Protein AF-A0A535VRH1-F1 (afdb_monomer_lite)

pLDDT: mean 82.18, std 14.27, range [40.0, 94.44]

Foldseek 3Di:
DPDPDDDDPFKDKDFPVRDPQAAPDPDCVRPVADDPDDQDPPRHGMAMGGPDPVVRVVVVVVDDDDDDDDDHDPDPVVD

Sequence (79 aa):
MEQAAAWTVGRVARCAADLPIRAKAWDRSTLPLARSEVVFAGQPIALVVAESDAAASDAAELVDVRLEALPVVLDAEAA

Radius of gyration: 14.78 Å; chains: 1; bounding box: 38×27×37 Å

Secondary structure (DSSP, 8-state):
--------TT-EEEEGGGS-PPP-SSSTTT-SS-SS---STT---EEEE-SSHHHHHHHHHT-----PPPPP--SGGG-

Structure (mmCIF, N/CA/C/O backbone):
data_AF-A0A535VRH1-F1
#
_entry.id   AF-A0A535VRH1-F1
#
loop_
_atom_site.group_PDB
_atom_site.id
_atom_site.type_symbol
_atom_site.label_atom_id
_atom_site.label_alt_id
_atom_site.label_comp_id
_atom_site.label_asym_id
_atom_site.label_entity_id
_atom_site.label_seq_id
_atom_site.pdbx_PDB_ins_code
_atom_site.Cartn_x
_atom_site.Cartn_y
_atom_site.Cartn_z
_atom_site.occupancy
_atom_site.B_iso_or_equiv
_atom_site.auth_seq_id
_atom_site.auth_comp_id
_atom_site.auth_asym_id
_atom_site.auth_atom_id
_atom_site.pdbx_PDB_model_num
ATOM 1 N N . MET A 1 1 ? -7.664 -2.653 -11.531 1.00 51.56 1 MET A N 1
ATOM 2 C CA . MET A 1 1 ? -7.906 -2.815 -10.081 1.00 51.56 1 MET A CA 1
ATOM 3 C C . MET A 1 1 ? -9.396 -3.045 -9.870 1.00 51.56 1 MET A C 1
ATOM 5 O O . MET A 1 1 ? -10.158 -2.091 -9.795 1.00 51.56 1 MET A O 1
ATOM 9 N N . GLU A 1 2 ? -9.828 -4.303 -9.906 1.00 41.59 2 GLU A N 1
ATOM 10 C CA . GLU A 1 2 ? -11.215 -4.681 -9.606 1.00 41.59 2 GLU A CA 1
ATOM 11 C C . GLU A 1 2 ? -11.379 -4.711 -8.077 1.00 41.59 2 GLU A C 1
ATOM 13 O O . GLU A 1 2 ? -10.486 -5.181 -7.374 1.00 41.59 2 GLU A O 1
ATOM 18 N N . GLN A 1 3 ? -12.440 -4.096 -7.554 1.00 54.03 3 GLN A N 1
ATOM 19 C CA . GLN A 1 3 ? -12.576 -3.780 -6.129 1.00 54.03 3 GLN A CA 1
ATOM 20 C C . GLN A 1 3 ? -12.731 -5.045 -5.267 1.00 54.03 3 GLN A C 1
ATOM 22 O O . GLN A 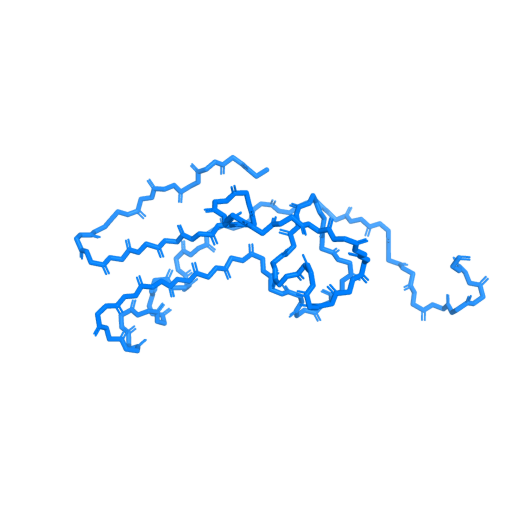1 3 ? -13.784 -5.677 -5.279 1.00 54.03 3 GLN A O 1
ATOM 27 N N . ALA A 1 4 ? -11.724 -5.361 -4.451 1.00 40.00 4 ALA A N 1
ATOM 28 C CA . ALA A 1 4 ? -11.830 -6.330 -3.361 1.00 40.00 4 ALA A CA 1
ATOM 29 C C . ALA A 1 4 ? -12.242 -5.606 -2.067 1.00 40.00 4 ALA A C 1
ATOM 31 O O . ALA A 1 4 ? -11.436 -5.353 -1.176 1.00 40.00 4 ALA A O 1
ATOM 32 N N . ALA A 1 5 ? -13.510 -5.203 -1.984 1.00 46.03 5 ALA A N 1
ATOM 33 C CA . ALA A 1 5 ? -14.076 -4.609 -0.778 1.00 46.03 5 ALA A CA 1
ATOM 34 C C . ALA A 1 5 ? -14.763 -5.693 0.065 1.00 46.03 5 ALA A C 1
ATOM 36 O O . ALA A 1 5 ? -15.952 -5.961 -0.118 1.00 46.03 5 ALA A O 1
ATOM 37 N N . ALA A 1 6 ? -14.026 -6.311 0.996 1.00 41.81 6 ALA A N 1
ATOM 38 C CA . ALA A 1 6 ? -14.645 -7.060 2.085 1.00 41.81 6 ALA A CA 1
ATOM 39 C C . ALA A 1 6 ? -13.818 -7.134 3.366 1.00 41.81 6 ALA A C 1
ATOM 41 O O . ALA A 1 6 ? -12.633 -7.408 3.292 1.00 41.81 6 ALA A O 1
ATOM 42 N N . TRP A 1 7 ? -14.346 -7.034 4.592 1.00 58.09 7 TRP A N 1
ATOM 43 C CA . TRP A 1 7 ? -15.555 -6.460 5.227 1.00 58.09 7 TRP A CA 1
ATOM 44 C C . TRP A 1 7 ? -15.339 -6.747 6.734 1.00 58.09 7 TRP A C 1
ATOM 46 O O . TRP A 1 7 ? -15.105 -7.895 7.097 1.00 58.09 7 TRP A O 1
ATOM 56 N N . THR A 1 8 ? -15.418 -5.755 7.625 1.00 51.03 8 THR A N 1
ATOM 57 C CA . THR A 1 8 ? -15.811 -5.857 9.057 1.00 51.03 8 THR A CA 1
ATOM 58 C C . THR A 1 8 ? -16.077 -4.422 9.532 1.00 51.03 8 THR A C 1
ATOM 60 O O . THR A 1 8 ? -15.439 -3.495 9.031 1.00 51.03 8 THR A O 1
ATOM 63 N N . VAL A 1 9 ? -17.016 -4.207 10.461 1.00 54.25 9 VAL A N 1
ATOM 64 C CA . VAL A 1 9 ? -17.249 -2.881 11.068 1.00 54.25 9 VAL A CA 1
ATOM 65 C C . VAL A 1 9 ? -15.918 -2.293 11.558 1.00 54.25 9 VAL A C 1
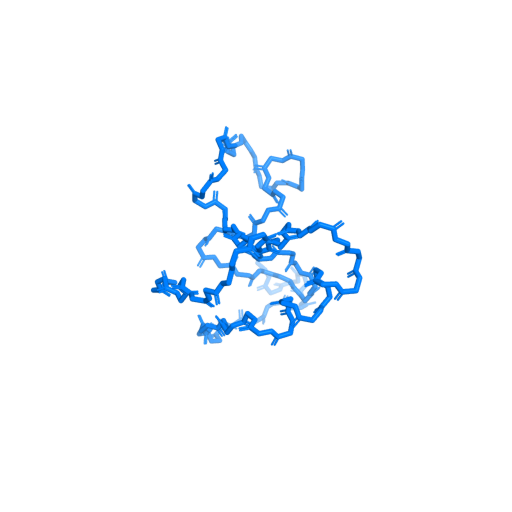ATOM 67 O O . VAL A 1 9 ? -15.144 -2.985 12.212 1.00 54.25 9 VAL A O 1
ATOM 70 N N . GLY A 1 10 ? -15.649 -1.038 11.189 1.00 58.75 10 GLY A N 1
ATOM 71 C CA . GLY A 1 10 ? -14.490 -0.282 11.671 1.00 58.75 10 GLY A CA 1
ATOM 72 C C . GLY A 1 10 ? -13.231 -0.319 10.796 1.00 58.75 10 GLY A C 1
ATOM 73 O O . GLY A 1 10 ? -12.277 0.369 11.140 1.00 58.75 10 GLY A O 1
ATOM 74 N N . ARG A 1 11 ? -13.191 -1.056 9.669 1.00 69.62 11 ARG A N 1
ATOM 75 C CA . ARG A 1 11 ? -12.017 -1.092 8.766 1.00 69.62 11 ARG A CA 1
ATOM 76 C C . ARG A 1 11 ? -12.364 -0.709 7.333 1.00 69.62 11 ARG A C 1
ATOM 78 O O . ARG A 1 11 ? -13.297 -1.255 6.748 1.00 69.62 11 ARG A O 1
ATOM 85 N N . VAL A 1 12 ? -11.599 0.218 6.759 1.00 75.31 12 VAL A N 1
ATOM 86 C CA . VAL A 1 12 ? -11.817 0.728 5.400 1.00 75.31 12 VAL A CA 1
ATOM 87 C C . VAL A 1 12 ? -10.495 0.786 4.643 1.00 75.31 12 VAL A C 1
ATOM 89 O O . VAL A 1 12 ? -9.570 1.470 5.075 1.00 75.31 12 VAL A O 1
ATOM 92 N N . ALA A 1 13 ? -10.432 0.117 3.491 1.00 77.88 13 ALA A N 1
ATOM 93 C CA . ALA A 1 13 ? -9.361 0.290 2.516 1.00 77.88 13 ALA A CA 1
ATOM 94 C C . ALA A 1 13 ? -9.755 1.353 1.474 1.00 77.88 13 ALA A C 1
ATOM 96 O O . ALA A 1 13 ? -10.924 1.462 1.086 1.00 77.88 13 ALA A O 1
ATOM 97 N N . ARG A 1 14 ? -8.783 2.158 1.040 1.00 78.81 14 ARG A N 1
ATOM 98 C CA . ARG A 1 14 ? -8.952 3.200 0.017 1.00 78.81 14 ARG A CA 1
ATOM 99 C C . ARG A 1 14 ? -7.822 3.122 -0.998 1.00 78.81 14 ARG A C 1
ATOM 101 O O . ARG A 1 14 ? -6.658 3.006 -0.617 1.00 78.81 14 ARG A O 1
ATOM 108 N N . CYS A 1 15 ? -8.166 3.240 -2.273 1.00 85.50 15 CYS A N 1
ATOM 109 C CA . CYS A 1 15 ? -7.223 3.410 -3.373 1.00 85.50 15 CYS A CA 1
ATOM 110 C C . CYS A 1 15 ? -7.210 4.869 -3.858 1.00 85.50 15 CYS A C 1
ATOM 112 O O . CYS A 1 15 ? -8.006 5.701 -3.417 1.00 85.50 15 CYS A O 1
ATOM 114 N N . ALA A 1 16 ? -6.315 5.202 -4.792 1.00 83.62 16 ALA A N 1
ATOM 115 C CA . ALA A 1 16 ? -6.186 6.570 -5.302 1.00 83.62 16 ALA A CA 1
ATOM 116 C C . ALA A 1 16 ? -7.487 7.146 -5.894 1.00 83.62 16 ALA A C 1
ATOM 118 O O . ALA A 1 16 ? -7.687 8.359 -5.850 1.00 83.62 16 ALA A O 1
ATOM 119 N N . ALA A 1 17 ? -8.362 6.299 -6.448 1.00 84.12 17 ALA A N 1
ATOM 120 C CA . ALA A 1 17 ? -9.640 6.722 -7.021 1.00 84.12 17 ALA A CA 1
ATOM 121 C C . ALA A 1 17 ? -10.664 7.163 -5.958 1.00 84.12 17 ALA A C 1
ATOM 123 O O . ALA A 1 17 ? -11.556 7.950 -6.270 1.00 84.12 17 ALA A O 1
ATOM 124 N N . ASP A 1 18 ? -10.509 6.709 -4.712 1.00 85.62 18 ASP A N 1
ATOM 125 C CA . ASP A 1 18 ? -11.430 7.018 -3.614 1.00 85.62 18 ASP A CA 1
ATOM 126 C C . ASP A 1 18 ? -11.095 8.335 -2.903 1.00 85.62 18 ASP A C 1
ATOM 128 O O . ASP A 1 18 ? -11.854 8.809 -2.054 1.00 85.62 18 ASP A O 1
ATOM 132 N N . LEU A 1 19 ? -9.936 8.922 -3.209 1.00 83.50 19 LEU A N 1
ATOM 133 C CA . LEU A 1 19 ? -9.468 10.151 -2.585 1.00 83.50 19 LEU A CA 1
ATOM 134 C C . LEU A 1 19 ? -9.793 11.355 -3.479 1.00 83.50 19 LEU A C 1
ATOM 136 O O . LEU A 1 19 ? -9.533 11.316 -4.684 1.00 83.50 19 LEU A O 1
ATOM 140 N N . PRO A 1 20 ? -10.265 12.483 -2.915 1.00 84.56 20 PRO A N 1
ATOM 141 C CA . PRO A 1 20 ? -10.566 13.701 -3.671 1.00 84.56 20 PRO A CA 1
ATOM 142 C C . PRO A 1 20 ? -9.293 14.477 -4.068 1.00 84.56 20 PRO A C 1
ATOM 144 O O . PRO A 1 20 ? -9.261 15.706 -4.058 1.00 84.56 20 PRO A O 1
ATOM 147 N N . ILE A 1 21 ? -8.216 13.768 -4.408 1.00 82.94 21 ILE A N 1
ATOM 148 C CA . ILE A 1 21 ? -6.922 14.335 -4.777 1.00 82.94 21 ILE A CA 1
ATOM 149 C C . ILE A 1 21 ? -6.868 14.396 -6.298 1.00 82.94 21 ILE A C 1
ATOM 151 O O . ILE A 1 21 ? -7.010 13.379 -6.976 1.00 82.94 21 ILE A O 1
ATOM 155 N N . ARG A 1 22 ? -6.665 15.591 -6.857 1.00 76.31 22 ARG A N 1
ATOM 156 C CA . ARG A 1 22 ? -6.399 15.770 -8.289 1.00 76.31 22 ARG A CA 1
ATOM 157 C C . ARG A 1 22 ? -4.903 15.952 -8.486 1.00 76.31 22 ARG A C 1
ATOM 159 O O . ARG A 1 22 ? -4.334 16.918 -7.982 1.00 76.31 22 ARG A O 1
ATOM 166 N N . ALA A 1 23 ? -4.291 15.018 -9.208 1.00 71.12 23 ALA A N 1
ATOM 167 C CA . ALA A 1 23 ? -2.884 15.111 -9.563 1.00 71.12 23 ALA A CA 1
ATOM 168 C C . ALA A 1 23 ? -2.653 16.373 -10.402 1.00 71.12 23 ALA A C 1
ATOM 170 O O . ALA A 1 23 ? -3.406 16.634 -11.343 1.00 71.12 23 ALA A O 1
ATOM 171 N N . LYS A 1 24 ? -1.642 17.164 -10.040 1.00 72.12 24 LYS A N 1
ATOM 172 C CA . LYS A 1 24 ? -1.206 18.331 -10.822 1.00 72.12 24 LYS A CA 1
ATOM 173 C C . LYS A 1 24 ? 0.145 18.089 -11.496 1.00 72.12 24 LYS A C 1
ATOM 175 O O . LYS A 1 24 ? 0.440 18.762 -12.476 1.00 72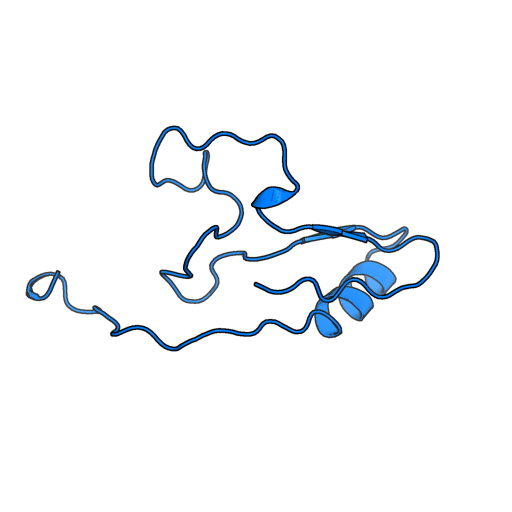.12 24 LYS A O 1
ATOM 180 N N . ALA A 1 25 ? 0.933 17.143 -10.987 1.00 74.88 25 ALA A N 1
ATOM 181 C CA . ALA A 1 25 ? 2.222 16.727 -11.524 1.00 74.88 25 ALA A CA 1
ATOM 182 C C . ALA A 1 25 ? 2.487 15.247 -11.176 1.00 74.88 25 ALA A C 1
ATOM 184 O O . ALA A 1 25 ? 1.663 14.592 -10.535 1.00 74.88 25 ALA A O 1
ATOM 185 N N . TRP A 1 26 ? 3.623 14.709 -11.626 1.00 72.00 26 TRP A N 1
ATOM 186 C CA . TRP A 1 26 ? 4.047 13.334 -11.342 1.00 72.00 26 TRP A CA 1
ATOM 187 C C . TRP A 1 26 ? 4.968 13.274 -10.117 1.00 72.00 26 TRP A C 1
ATOM 189 O O . TRP A 1 26 ? 6.123 12.865 -10.193 1.00 72.00 26 TRP A O 1
ATOM 199 N N . ASP A 1 27 ? 4.475 13.765 -8.981 1.00 74.00 27 ASP A N 1
ATOM 200 C CA . ASP A 1 27 ? 5.252 13.873 -7.749 1.00 74.00 27 ASP A CA 1
ATOM 201 C C . ASP A 1 27 ? 4.444 13.418 -6.522 1.00 74.00 27 ASP A C 1
ATOM 203 O O . ASP A 1 27 ? 3.210 13.427 -6.509 1.00 74.00 27 ASP A O 1
ATOM 207 N N . ARG A 1 28 ? 5.147 13.045 -5.448 1.00 67.12 28 ARG A N 1
ATOM 208 C CA . ARG A 1 28 ? 4.529 12.486 -4.233 1.00 67.12 28 ARG A CA 1
ATOM 209 C C . ARG A 1 28 ? 3.568 13.436 -3.510 1.00 67.12 28 ARG A C 1
ATOM 211 O O . ARG A 1 28 ? 2.758 12.964 -2.720 1.00 67.12 28 ARG A O 1
ATOM 218 N N . SER A 1 29 ? 3.653 14.752 -3.735 1.00 74.19 29 SER A N 1
ATOM 219 C CA . SER A 1 29 ? 2.727 15.714 -3.121 1.00 74.19 29 SER A CA 1
ATOM 220 C C . SER A 1 29 ? 1.353 15.712 -3.794 1.00 74.19 29 SER A C 1
ATOM 222 O O . SER A 1 29 ? 0.366 16.090 -3.164 1.00 74.19 29 SER A O 1
ATOM 224 N N . THR A 1 30 ? 1.263 15.238 -5.043 1.00 78.38 30 THR A N 1
ATOM 225 C CA . THR A 1 30 ? 0.012 15.212 -5.815 1.00 78.38 30 THR A CA 1
ATOM 226 C C . THR A 1 30 ? -0.449 13.802 -6.218 1.00 78.38 30 THR A C 1
ATOM 228 O O . THR A 1 30 ? -1.611 13.623 -6.599 1.00 78.38 30 THR A O 1
ATOM 231 N N . LEU A 1 31 ? 0.409 12.788 -6.036 1.00 83.31 31 LEU A N 1
ATOM 232 C CA . LEU A 1 31 ? 0.129 11.355 -6.197 1.00 83.31 31 LEU A CA 1
ATOM 233 C C . LEU A 1 31 ? 0.575 10.556 -4.953 1.00 83.31 31 LEU A C 1
ATOM 235 O O . LEU A 1 31 ? 1.592 9.865 -4.993 1.00 83.31 31 LEU A O 1
ATOM 239 N N . PRO A 1 32 ? -0.160 10.632 -3.827 1.00 88.12 32 PRO A N 1
ATOM 240 C CA . PRO A 1 32 ? 0.215 9.911 -2.609 1.00 88.12 32 PRO A CA 1
ATOM 241 C C . PRO A 1 32 ? -0.021 8.400 -2.701 1.00 88.12 32 PRO A C 1
ATOM 243 O O . PRO A 1 32 ? 0.632 7.646 -1.989 1.00 88.12 32 PRO A O 1
ATOM 246 N N . LEU A 1 33 ? -0.947 7.971 -3.563 1.00 90.50 33 LEU A N 1
ATOM 247 C CA . LEU A 1 33 ? -1.205 6.576 -3.905 1.00 90.50 33 LEU A CA 1
ATOM 248 C C . LEU A 1 33 ? -1.055 6.403 -5.422 1.00 90.50 33 LEU A C 1
ATOM 250 O O . LEU A 1 33 ? -1.452 7.288 -6.191 1.00 90.50 33 LEU A O 1
ATOM 254 N N . ALA A 1 34 ? -0.516 5.262 -5.846 1.00 89.69 34 ALA A N 1
ATOM 255 C CA . ALA A 1 34 ? -0.468 4.843 -7.240 1.00 89.69 34 ALA A CA 1
ATOM 256 C C . ALA A 1 34 ? -1.874 4.847 -7.860 1.00 89.69 34 ALA A C 1
ATOM 258 O O . ALA A 1 34 ? -2.853 4.472 -7.211 1.00 89.69 34 ALA A O 1
ATOM 259 N N . ARG A 1 35 ? -1.978 5.289 -9.119 1.00 85.50 35 ARG A N 1
ATOM 260 C CA . ARG A 1 35 ? -3.247 5.326 -9.863 1.00 85.50 35 ARG A CA 1
ATOM 261 C C . ARG A 1 35 ? -3.376 4.124 -10.787 1.00 85.50 35 ARG A C 1
ATOM 263 O O . ARG A 1 35 ? -3.946 3.114 -10.403 1.00 85.50 35 ARG A O 1
ATOM 270 N N . SER A 1 36 ? -2.886 4.265 -12.014 1.00 86.12 36 SER A N 1
ATOM 271 C CA . SER A 1 36 ? -2.970 3.243 -13.056 1.00 86.12 36 SER A CA 1
ATOM 272 C C . SER A 1 36 ? -1.852 2.212 -12.956 1.00 86.12 36 SER A C 1
ATOM 274 O O . SER A 1 36 ? -2.063 1.066 -13.330 1.00 86.12 36 SER A O 1
ATOM 276 N N . GLU A 1 37 ? -0.687 2.610 -12.447 1.00 89.69 37 GLU A N 1
ATOM 277 C CA . GLU A 1 37 ? 0.525 1.795 -12.435 1.00 89.69 37 GLU A CA 1
ATOM 278 C C . GLU A 1 37 ? 1.408 2.100 -11.222 1.00 89.69 37 GLU A C 1
ATOM 280 O O . GLU A 1 37 ? 1.326 3.175 -10.615 1.00 89.69 37 GLU A O 1
ATOM 285 N N . VAL A 1 38 ? 2.255 1.127 -10.895 1.00 91.50 38 VAL A N 1
ATOM 286 C CA . VAL A 1 38 ? 3.290 1.200 -9.865 1.00 91.50 38 VAL A CA 1
ATOM 287 C C . VAL A 1 38 ? 4.630 1.315 -10.579 1.00 91.50 38 VAL A C 1
ATOM 289 O O . VAL A 1 38 ? 5.001 0.413 -11.323 1.00 91.50 38 VAL A O 1
ATOM 292 N N . VAL A 1 39 ? 5.345 2.417 -10.363 1.00 91.19 39 VAL A N 1
ATOM 293 C CA . VAL A 1 39 ? 6.562 2.757 -11.124 1.00 91.19 39 VAL A CA 1
ATOM 294 C C . VAL A 1 39 ? 7.846 2.601 -10.310 1.00 91.19 39 VAL A C 1
ATOM 296 O O . VAL A 1 39 ? 8.939 2.753 -10.844 1.00 91.19 39 VAL A O 1
ATOM 299 N N . PHE A 1 40 ? 7.741 2.275 -9.019 1.00 91.06 40 PHE A N 1
ATOM 300 C CA . PHE A 1 40 ? 8.889 1.926 -8.183 1.00 91.06 40 PHE A CA 1
ATOM 301 C C . PHE A 1 40 ? 8.502 1.008 -7.018 1.00 91.06 40 PHE A C 1
ATOM 303 O O . PHE A 1 40 ? 7.369 1.013 -6.530 1.00 91.06 40 PHE A O 1
ATOM 310 N N . ALA A 1 41 ? 9.477 0.237 -6.533 1.00 91.69 41 ALA A N 1
ATOM 311 C CA . ALA A 1 41 ? 9.306 -0.617 -5.363 1.00 91.69 41 ALA A CA 1
ATOM 312 C C . ALA A 1 41 ? 9.066 0.223 -4.098 1.00 91.69 41 ALA A C 1
ATOM 314 O O . ALA A 1 41 ? 9.836 1.130 -3.784 1.00 91.69 41 ALA A O 1
ATOM 315 N N . GLY A 1 42 ? 7.998 -0.091 -3.363 1.00 91.25 42 GLY A N 1
ATOM 316 C CA . GLY A 1 42 ? 7.596 0.648 -2.162 1.00 91.25 42 GLY A CA 1
ATOM 317 C C . GLY A 1 42 ? 6.690 1.854 -2.423 1.00 91.25 42 GLY A C 1
ATOM 318 O O . GLY A 1 42 ? 6.358 2.573 -1.481 1.00 91.25 42 GLY A O 1
ATOM 319 N N . GLN A 1 43 ? 6.257 2.088 -3.667 1.00 92.12 43 GLN A N 1
ATOM 320 C CA . GLN A 1 43 ? 5.224 3.084 -3.940 1.00 92.12 43 GLN A CA 1
ATOM 321 C C . GLN A 1 43 ? 3.917 2.698 -3.228 1.00 92.12 43 GLN A C 1
ATOM 323 O O . GLN A 1 43 ? 3.437 1.577 -3.409 1.00 92.12 43 GLN A O 1
ATOM 328 N N . PRO A 1 44 ? 3.298 3.603 -2.452 1.00 92.31 44 PRO A N 1
ATOM 329 C CA . PRO A 1 44 ? 2.010 3.322 -1.829 1.00 92.31 44 PRO A CA 1
ATOM 330 C C . PRO A 1 44 ? 0.912 3.120 -2.880 1.00 92.31 44 PRO A C 1
ATOM 332 O O . PRO A 1 44 ? 0.816 3.893 -3.831 1.00 92.31 44 PRO A O 1
ATOM 335 N N . ILE A 1 45 ? 0.054 2.116 -2.696 1.00 91.56 45 ILE A N 1
ATOM 336 C CA . ILE A 1 45 ? -1.016 1.745 -3.650 1.00 91.56 45 ILE A CA 1
ATOM 337 C C . ILE A 1 45 ? -2.419 1.793 -3.034 1.00 91.56 45 ILE A C 1
ATOM 339 O O . ILE A 1 45 ? -3.407 2.056 -3.718 1.00 91.56 45 ILE A O 1
ATOM 343 N N . ALA A 1 46 ? -2.496 1.580 -1.725 1.00 91.50 46 ALA A N 1
ATOM 344 C CA . ALA A 1 46 ? -3.705 1.648 -0.928 1.00 91.50 46 ALA A CA 1
ATOM 345 C C . ALA A 1 46 ? -3.340 2.085 0.492 1.00 91.50 46 ALA A C 1
ATOM 347 O O . ALA A 1 46 ? -2.182 1.991 0.905 1.00 91.50 46 ALA A O 1
ATOM 348 N N . LEU A 1 47 ? -4.336 2.550 1.237 1.00 91.38 47 LEU A N 1
ATOM 349 C CA . LEU A 1 47 ? -4.232 2.774 2.676 1.00 91.38 47 LEU A CA 1
ATOM 350 C C . LEU A 1 47 ? -5.401 2.108 3.391 1.00 91.38 47 LEU A C 1
ATOM 352 O O . LEU A 1 47 ? -6.489 1.977 2.822 1.00 91.38 47 LEU A O 1
ATOM 356 N N . VAL A 1 48 ? -5.173 1.735 4.646 1.00 91.38 48 VAL A N 1
ATOM 357 C CA . VAL A 1 48 ? -6.178 1.157 5.537 1.00 91.38 48 VAL A CA 1
ATOM 358 C C . VAL A 1 48 ? -6.376 2.085 6.728 1.00 91.38 48 VAL A C 1
ATOM 360 O O . VAL A 1 48 ? -5.412 2.564 7.320 1.00 91.38 48 VAL A O 1
ATOM 363 N N . VAL A 1 49 ? -7.637 2.343 7.071 1.00 90.50 49 VAL A N 1
ATOM 364 C CA . VAL A 1 49 ? -8.031 3.069 8.283 1.00 90.50 49 VAL A CA 1
ATOM 365 C C . VAL A 1 49 ? -8.790 2.113 9.194 1.00 90.50 49 VAL A C 1
ATOM 367 O O . VAL A 1 49 ? -9.720 1.442 8.736 1.00 90.50 49 VAL A O 1
ATOM 370 N N . ALA A 1 50 ? -8.398 2.069 10.467 1.00 91.06 50 ALA A N 1
ATOM 371 C CA . ALA A 1 50 ? -9.036 1.269 11.507 1.00 91.06 50 ALA A CA 1
ATOM 372 C C . ALA A 1 50 ? -9.023 1.991 12.865 1.00 91.06 50 ALA A C 1
ATOM 374 O O . ALA A 1 50 ? -8.349 3.005 13.035 1.00 91.06 50 ALA A O 1
ATOM 375 N N . GLU A 1 51 ? -9.762 1.453 13.836 1.00 91.81 51 GLU A N 1
ATOM 376 C CA . GLU A 1 51 ? -9.871 2.002 15.199 1.00 91.81 51 GLU A CA 1
ATOM 377 C C . GLU A 1 51 ? -8.581 1.867 16.030 1.00 91.81 51 GLU A C 1
ATOM 379 O O . GLU A 1 51 ? -8.416 2.562 17.032 1.00 91.81 51 GLU A O 1
ATOM 384 N N . SER A 1 52 ? -7.658 0.989 15.630 1.00 93.38 52 SER A N 1
ATOM 385 C CA . SER A 1 52 ? -6.361 0.799 16.283 1.00 93.38 52 SER A CA 1
ATOM 386 C C . SER A 1 52 ? -5.266 0.459 15.275 1.00 93.38 52 SER A C 1
ATOM 388 O O . SER A 1 52 ? -5.547 -0.020 14.176 1.00 93.38 52 SER A O 1
ATOM 390 N N . ASP A 1 53 ? -4.012 0.682 15.675 1.00 94.12 53 ASP A N 1
ATOM 391 C CA . ASP A 1 53 ? -2.826 0.358 14.874 1.00 94.12 53 ASP A CA 1
ATOM 392 C C . ASP A 1 53 ? -2.749 -1.142 14.542 1.00 94.12 53 ASP A C 1
ATOM 394 O O . ASP A 1 53 ? -2.622 -1.514 13.379 1.00 94.12 53 ASP A O 1
ATOM 398 N N . ALA A 1 54 ? -2.968 -2.006 15.540 1.00 94.44 54 ALA A N 1
ATOM 399 C CA . ALA A 1 54 ? -3.013 -3.456 15.343 1.00 94.44 54 ALA A CA 1
ATOM 400 C C . ALA A 1 54 ? -4.099 -3.865 14.332 1.00 94.44 54 ALA A C 1
ATOM 402 O O . ALA A 1 54 ? -3.821 -4.593 13.385 1.0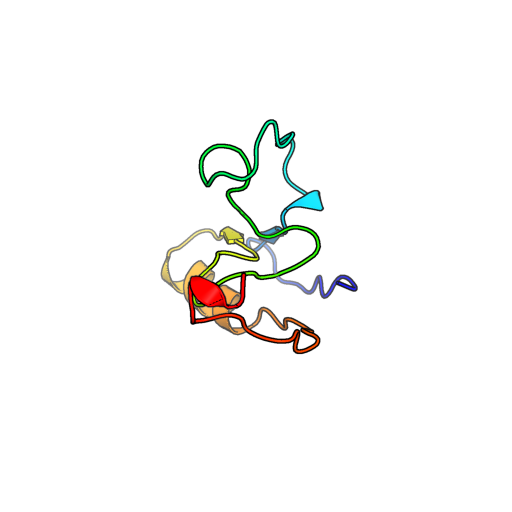0 94.44 54 ALA A O 1
ATOM 403 N N . ALA A 1 55 ? -5.317 -3.323 14.461 1.00 91.62 55 ALA A N 1
ATOM 404 C CA . ALA A 1 55 ? -6.405 -3.632 13.534 1.00 91.62 55 ALA A CA 1
ATOM 405 C C . ALA A 1 55 ? -6.153 -3.099 12.113 1.00 91.62 55 ALA A C 1
ATOM 407 O O . ALA A 1 55 ? -6.647 -3.682 11.144 1.00 91.62 55 ALA A O 1
ATOM 408 N N . ALA A 1 56 ? -5.428 -1.984 11.978 1.00 90.88 56 ALA A N 1
ATOM 409 C CA . ALA A 1 56 ? -5.019 -1.452 10.684 1.00 90.88 56 ALA A CA 1
ATOM 410 C C . ALA A 1 56 ? -3.953 -2.343 10.037 1.00 90.88 56 ALA A C 1
ATOM 412 O O . ALA A 1 56 ? -4.082 -2.653 8.855 1.00 90.88 56 ALA A O 1
ATOM 413 N N . SER A 1 57 ? -2.955 -2.782 10.811 1.00 93.69 57 SER A N 1
ATOM 414 C CA . SER A 1 57 ? -1.902 -3.693 10.355 1.00 93.69 57 SER A CA 1
ATOM 415 C C . SER A 1 57 ? -2.490 -5.018 9.875 1.00 93.69 57 SER A C 1
ATOM 417 O O . SER A 1 57 ? -2.272 -5.396 8.726 1.00 93.69 57 SER A O 1
ATOM 419 N N . ASP A 1 58 ? -3.329 -5.659 10.694 1.00 92.19 58 ASP A N 1
ATOM 420 C CA . ASP A 1 58 ? -3.980 -6.928 10.347 1.00 92.19 58 ASP A CA 1
ATOM 421 C C . ASP A 1 58 ? -4.790 -6.811 9.049 1.00 92.19 58 ASP A C 1
ATOM 423 O O . ASP A 1 58 ? -4.782 -7.697 8.199 1.00 92.19 58 ASP A O 1
ATOM 427 N N . ALA A 1 59 ? -5.503 -5.699 8.860 1.00 91.06 59 ALA A N 1
ATOM 428 C CA . ALA A 1 59 ? -6.280 -5.494 7.644 1.00 91.06 59 ALA A CA 1
ATOM 429 C C . ALA A 1 59 ? -5.447 -5.083 6.433 1.00 91.06 59 ALA A C 1
ATOM 431 O O . ALA A 1 59 ? -5.873 -5.364 5.316 1.00 91.06 59 ALA A O 1
ATOM 432 N N . ALA A 1 60 ? -4.288 -4.449 6.622 1.00 91.12 60 ALA A N 1
ATOM 433 C CA . ALA A 1 60 ? -3.358 -4.178 5.534 1.00 91.12 60 ALA A CA 1
ATOM 434 C C . ALA A 1 60 ? -2.822 -5.482 4.924 1.00 91.12 60 ALA A C 1
ATOM 436 O O . ALA A 1 60 ? -2.698 -5.565 3.705 1.00 91.12 60 ALA A O 1
ATOM 437 N N . GLU A 1 61 ? -2.598 -6.518 5.739 1.00 91.81 61 GLU A N 1
ATOM 438 C CA . GLU A 1 61 ? -2.182 -7.847 5.260 1.00 91.81 61 GLU A CA 1
ATOM 439 C C . GLU A 1 61 ? -3.254 -8.555 4.419 1.00 91.81 61 GLU A C 1
ATOM 441 O O . GLU A 1 61 ? -2.933 -9.379 3.565 1.00 91.81 61 GLU A O 1
ATOM 446 N N . LEU A 1 62 ? -4.531 -8.221 4.621 1.00 91.00 62 LEU A N 1
ATOM 447 C CA . LEU A 1 62 ? -5.648 -8.783 3.857 1.00 91.00 62 LEU A CA 1
ATOM 448 C C . LEU A 1 62 ? -5.884 -8.080 2.513 1.00 91.00 62 LEU A C 1
ATOM 450 O O . LEU A 1 62 ? -6.746 -8.512 1.743 1.00 91.00 62 LEU A O 1
ATOM 454 N N . VAL A 1 63 ? -5.171 -6.987 2.226 1.00 88.50 63 VAL A N 1
ATOM 455 C CA . VAL A 1 63 ? -5.311 -6.262 0.960 1.00 88.50 63 VAL A CA 1
ATOM 456 C C . VAL A 1 63 ? -4.692 -7.089 -0.168 1.00 88.50 63 VAL A C 1
ATOM 458 O O . VAL A 1 63 ? -3.476 -7.125 -0.340 1.00 88.50 63 VAL A O 1
ATOM 461 N N . ASP A 1 64 ? -5.546 -7.718 -0.975 1.00 89.44 64 ASP A N 1
ATOM 462 C CA . ASP A 1 64 ? -5.141 -8.408 -2.201 1.00 89.44 64 ASP A CA 1
ATOM 463 C C . ASP A 1 64 ? -5.008 -7.418 -3.365 1.00 89.44 64 ASP A C 1
ATOM 465 O O . ASP A 1 64 ? -5.944 -6.681 -3.696 1.00 89.44 64 ASP A O 1
ATOM 469 N N . VAL A 1 65 ? -3.842 -7.406 -4.010 1.00 87.69 65 VAL A N 1
ATOM 470 C CA . VAL A 1 65 ? -3.536 -6.492 -5.113 1.00 87.69 65 VAL A CA 1
ATOM 471 C C . VAL A 1 65 ? -3.137 -7.289 -6.336 1.00 87.69 65 VAL A C 1
ATOM 473 O O . VAL A 1 65 ? -2.106 -7.955 -6.377 1.00 87.69 65 VAL A O 1
ATOM 476 N N . ARG A 1 66 ? -3.935 -7.137 -7.389 1.00 90.81 66 ARG A N 1
ATOM 477 C CA . ARG A 1 66 ? -3.655 -7.730 -8.692 1.00 90.81 66 ARG A CA 1
ATOM 478 C C . ARG A 1 66 ? -2.835 -6.764 -9.529 1.00 90.81 66 ARG A C 1
ATOM 480 O O . ARG A 1 66 ? -3.358 -5.742 -9.977 1.00 90.81 66 ARG A O 1
ATOM 487 N N . LEU A 1 67 ? -1.565 -7.101 -9.715 1.00 89.69 67 LEU A N 1
ATOM 488 C CA . LEU A 1 67 ? -0.625 -6.359 -10.547 1.00 89.69 67 LEU A CA 1
ATOM 489 C C . LEU A 1 67 ? -0.272 -7.166 -11.792 1.00 89.69 67 LEU A C 1
ATOM 491 O O . LEU A 1 67 ? -0.140 -8.388 -11.741 1.00 89.69 67 LEU A O 1
ATOM 495 N N . GLU A 1 68 ? -0.079 -6.456 -12.894 1.00 93.56 68 GLU A N 1
ATOM 496 C CA . GLU A 1 68 ? 0.558 -6.977 -14.096 1.00 93.56 68 GLU A CA 1
ATOM 497 C C . GLU A 1 68 ? 1.983 -6.424 -14.148 1.00 93.56 68 GLU A C 1
ATOM 499 O O . GLU A 1 68 ? 2.196 -5.230 -13.928 1.00 93.56 68 GLU A O 1
ATOM 504 N N . ALA A 1 69 ? 2.968 -7.294 -14.371 1.00 92.94 69 ALA A N 1
ATOM 505 C CA . ALA A 1 69 ? 4.362 -6.876 -14.417 1.00 92.94 69 ALA A CA 1
ATOM 506 C C . ALA A 1 69 ? 4.624 -6.025 -15.668 1.00 92.94 69 ALA A C 1
ATOM 508 O O . ALA A 1 69 ? 4.340 -6.451 -16.786 1.00 92.94 69 ALA A O 1
ATOM 509 N N . LEU A 1 70 ? 5.210 -4.845 -15.467 1.00 93.12 70 LEU A N 1
ATOM 510 C CA . LEU A 1 70 ? 5.641 -3.948 -16.537 1.00 93.12 70 LEU A CA 1
ATOM 511 C C . LEU A 1 70 ? 7.164 -4.052 -16.734 1.00 93.12 70 LEU A C 1
ATOM 513 O O . LEU A 1 70 ? 7.876 -4.362 -15.772 1.00 93.12 70 LEU A O 1
ATOM 517 N N . PRO A 1 71 ? 7.690 -3.793 -17.948 1.00 93.38 71 PRO A N 1
ATOM 518 C CA . PRO A 1 71 ? 9.129 -3.687 -18.166 1.00 93.38 71 PRO A CA 1
ATOM 519 C C . PRO A 1 71 ? 9.750 -2.656 -17.220 1.00 93.38 71 PRO A C 1
ATOM 521 O O . PRO A 1 71 ? 9.287 -1.521 -17.136 1.00 93.38 71 PRO A O 1
AT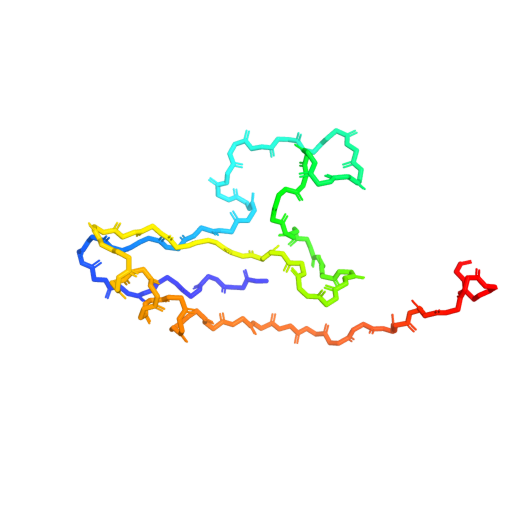OM 524 N N . VAL A 1 72 ? 10.799 -3.058 -16.505 1.00 92.62 72 VAL A N 1
ATOM 525 C CA . VAL A 1 72 ? 11.495 -2.189 -15.554 1.00 92.62 72 VAL A CA 1
ATOM 526 C C . VAL A 1 72 ? 12.677 -1.497 -16.229 1.00 92.62 72 VAL A C 1
ATOM 528 O O . VAL A 1 72 ? 13.474 -2.143 -16.908 1.00 92.62 72 VAL A O 1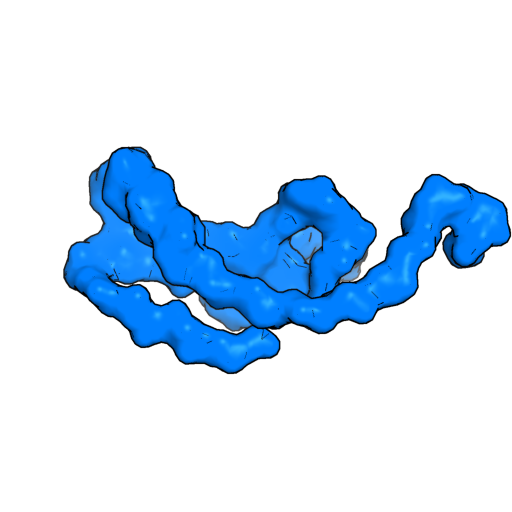
ATOM 531 N N . VAL A 1 73 ? 12.810 -0.191 -16.005 1.00 93.38 73 VAL A N 1
ATOM 532 C CA . VAL A 1 73 ? 13.981 0.598 -16.405 1.00 93.38 73 VAL A CA 1
ATOM 533 C C . VAL A 1 73 ? 14.752 0.972 -15.143 1.00 93.38 73 VAL A C 1
ATOM 535 O O . VAL A 1 73 ? 14.231 1.668 -14.275 1.00 93.38 73 VAL A O 1
ATOM 538 N N . LEU A 1 74 ? 15.979 0.465 -15.020 1.00 92.31 74 LEU A N 1
ATOM 539 C CA . LEU A 1 74 ? 16.878 0.740 -13.887 1.00 92.31 74 LEU A CA 1
ATOM 540 C C . LEU A 1 74 ? 18.138 1.508 -14.303 1.00 92.31 74 LEU A C 1
ATOM 542 O O . LEU A 1 74 ? 18.878 1.975 -13.440 1.00 92.31 74 LEU A O 1
ATOM 546 N N . ASP A 1 75 ? 18.377 1.620 -15.609 1.00 93.38 75 ASP A N 1
ATOM 547 C CA . ASP A 1 75 ? 19.475 2.378 -16.193 1.00 93.38 75 ASP A CA 1
ATOM 548 C C . ASP A 1 75 ? 18.937 3.696 -16.754 1.00 93.38 75 ASP A C 1
ATOM 550 O O . ASP A 1 75 ? 17.970 3.702 -17.515 1.00 93.38 75 ASP A O 1
ATOM 554 N N . ALA A 1 76 ? 19.564 4.808 -16.375 1.00 89.50 76 ALA A N 1
ATOM 555 C CA . ALA A 1 76 ? 19.175 6.133 -16.839 1.00 89.50 76 ALA A CA 1
ATOM 556 C C . ALA A 1 76 ? 19.367 6.295 -18.354 1.00 89.50 76 ALA A C 1
ATOM 558 O O . ALA A 1 76 ? 18.637 7.064 -18.972 1.00 89.50 76 ALA A O 1
ATOM 559 N N . GLU A 1 77 ? 20.312 5.569 -18.958 1.00 94.00 77 GLU A N 1
ATOM 560 C CA . GLU A 1 77 ? 20.523 5.591 -20.412 1.00 94.00 77 GLU A CA 1
ATOM 561 C C . GLU A 1 77 ? 19.425 4.840 -21.185 1.00 94.00 77 GLU A C 1
ATOM 563 O O . GLU A 1 77 ? 19.268 5.045 -22.387 1.00 94.00 77 GLU A O 1
ATOM 568 N N . ALA A 1 78 ? 18.644 3.996 -20.504 1.00 85.06 78 ALA A N 1
ATOM 569 C CA . ALA A 1 78 ? 17.563 3.200 -21.084 1.00 85.06 78 ALA A CA 1
ATOM 570 C C . ALA A 1 78 ? 16.159 3.813 -20.881 1.00 85.06 78 ALA A C 1
ATOM 572 O O . ALA A 1 78 ? 15.168 3.149 -21.199 1.00 85.06 78 ALA A O 1
ATOM 573 N N . ALA A 1 79 ? 16.075 5.028 -20.322 1.00 75.19 79 ALA A N 1
ATOM 574 C CA . ALA A 1 79 ? 14.834 5.729 -19.970 1.00 75.19 79 ALA A CA 1
ATOM 575 C C . ALA A 1 79 ? 14.236 6.575 -21.105 1.00 75.19 79 ALA A C 1
ATOM 577 O O . ALA A 1 79 ? 15.004 7.125 -21.928 1.00 75.19 79 ALA A O 1
#